Protein AF-A0A087A969-F1 (afdb_monomer_lite)

pLDDT: mean 87.69, std 7.49, range [51.38, 94.81]

Sequence (51 aa):
MKHITVHGSLCVNGRSVVVRMGDGEMSATVDGTRFNVCSLWQLYQLLRLLV

Secondary structure (DSSP, 8-state):
-----EEEEEEETTEEEEEEEETTEEEEEETTEEEE-SSHHHHHHHHHTT-

Organism: NCBI:txid1437609

Foldseek 3Di:
DDKDKDWDWDQAPNWTWIWIDIPQWIWIAINNRIDTDNDPVSVVVVSVVSD

Radius of gyration: 11.13 Å; chains: 1; bounding box: 24×15×36 Å

Structure (mmCIF, N/CA/C/O backbo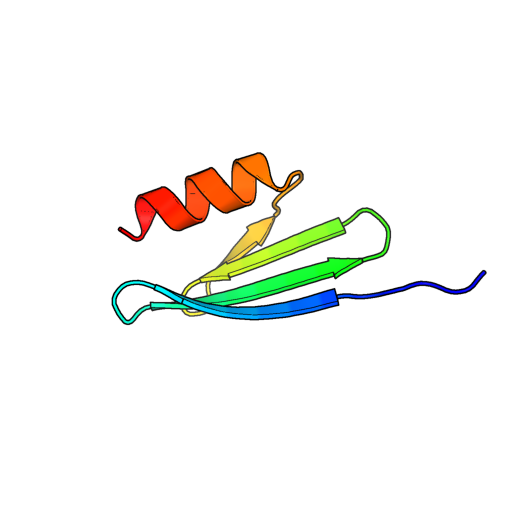ne):
data_AF-A0A087A969-F1
#
_entry.id   AF-A0A087A969-F1
#
loop_
_atom_site.group_PDB
_atom_site.id
_atom_site.type_symbol
_atom_site.label_atom_id
_atom_site.label_alt_id
_atom_site.label_comp_id
_atom_site.label_asym_id
_atom_site.label_entity_id
_atom_site.label_seq_id
_atom_site.pdbx_PDB_ins_code
_atom_site.Cartn_x
_atom_site.Cartn_y
_atom_site.Cartn_z
_atom_site.occupancy
_atom_site.B_iso_or_equiv
_atom_site.auth_seq_id
_atom_site.auth_comp_id
_atom_site.auth_asym_id
_atom_site.auth_atom_id
_atom_site.pdbx_PDB_model_num
ATOM 1 N N . MET A 1 1 ? 12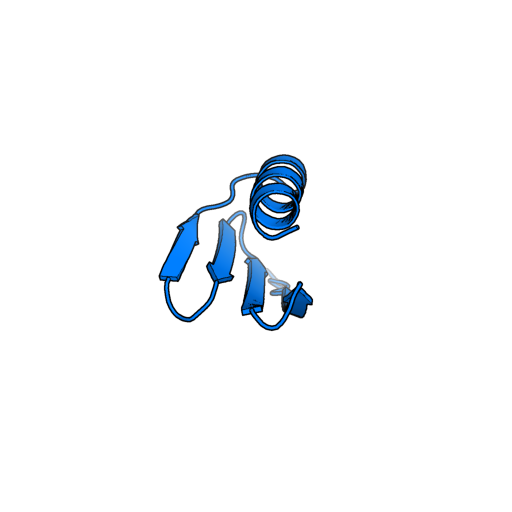.179 -0.664 -24.826 1.00 51.38 1 MET A N 1
ATOM 2 C CA . MET A 1 1 ? 12.440 -1.034 -23.417 1.00 51.38 1 MET A CA 1
ATOM 3 C C . MET A 1 1 ? 11.200 -1.731 -22.882 1.00 51.38 1 MET A C 1
ATOM 5 O O . MET A 1 1 ? 10.107 -1.291 -23.212 1.00 51.38 1 MET A O 1
ATOM 9 N N . LYS A 1 2 ? 11.340 -2.859 -22.175 1.00 70.19 2 LYS A N 1
ATOM 10 C CA . LYS A 1 2 ? 10.197 -3.552 -21.558 1.00 70.19 2 LYS A CA 1
ATOM 11 C C . LYS A 1 2 ? 10.002 -2.978 -20.159 1.00 70.19 2 LYS A C 1
ATOM 13 O O . LYS A 1 2 ? 10.961 -2.941 -19.395 1.00 70.19 2 LYS A O 1
ATOM 18 N N . HIS A 1 3 ? 8.790 -2.537 -19.862 1.00 73.31 3 HIS A N 1
ATOM 19 C CA . HIS A 1 3 ? 8.422 -1.952 -18.580 1.00 73.31 3 HIS A CA 1
ATOM 20 C C . HIS A 1 3 ? 7.560 -2.955 -17.811 1.00 73.31 3 HIS A C 1
ATOM 22 O O . HIS A 1 3 ? 6.653 -3.560 -18.384 1.00 73.31 3 HIS A O 1
ATOM 28 N N . ILE A 1 4 ? 7.905 -3.201 -16.546 1.00 75.25 4 ILE A N 1
ATOM 29 C CA . ILE A 1 4 ? 7.169 -4.111 -15.663 1.00 75.25 4 ILE A CA 1
ATOM 30 C C . ILE A 1 4 ? 6.371 -3.249 -14.696 1.00 75.25 4 ILE A C 1
ATOM 32 O O . ILE A 1 4 ? 6.946 -2.489 -13.917 1.00 75.25 4 ILE A O 1
ATOM 36 N N . THR A 1 5 ? 5.051 -3.401 -14.734 1.00 83.69 5 THR A N 1
ATOM 37 C CA . THR A 1 5 ? 4.146 -2.813 -13.749 1.00 83.69 5 THR A CA 1
ATOM 38 C C . THR A 1 5 ? 3.619 -3.921 -12.847 1.00 83.69 5 THR A C 1
ATOM 40 O O . THR A 1 5 ? 3.049 -4.906 -13.312 1.00 83.69 5 THR A O 1
ATOM 43 N N . VAL A 1 6 ? 3.816 -3.762 -11.545 1.00 85.00 6 VAL A N 1
ATOM 44 C CA . VAL A 1 6 ? 3.319 -4.646 -10.497 1.00 85.00 6 VAL A CA 1
ATOM 45 C C . VAL A 1 6 ? 2.067 -4.026 -9.895 1.00 85.00 6 VAL A C 1
ATOM 47 O O . VAL A 1 6 ? 2.065 -2.864 -9.488 1.00 85.00 6 VAL A O 1
ATOM 50 N N . HIS A 1 7 ? 1.006 -4.820 -9.817 1.00 89.62 7 HIS A N 1
ATOM 51 C CA . HIS A 1 7 ? -0.227 -4.472 -9.126 1.00 89.62 7 HIS A CA 1
ATOM 52 C C . HIS A 1 7 ? -0.478 -5.504 -8.031 1.00 89.62 7 HIS A C 1
ATOM 54 O O . HIS A 1 7 ? -0.413 -6.704 -8.287 1.00 89.62 7 HIS A O 1
ATOM 60 N N . GLY A 1 8 ? -0.768 -5.040 -6.821 1.00 90.38 8 GLY A N 1
ATOM 61 C CA . GLY A 1 8 ? -1.119 -5.893 -5.691 1.00 90.38 8 GLY A CA 1
ATOM 62 C C . GLY A 1 8 ? -2.269 -5.287 -4.903 1.00 90.38 8 GLY A C 1
ATOM 63 O O . GLY A 1 8 ? -2.368 -4.069 -4.785 1.00 90.38 8 GLY A O 1
ATOM 64 N N . SER A 1 9 ? -3.143 -6.126 -4.365 1.00 92.25 9 SER A N 1
ATOM 65 C CA . SER A 1 9 ? -4.219 -5.703 -3.470 1.00 92.25 9 SER A CA 1
ATOM 66 C C . SER A 1 9 ? -4.091 -6.422 -2.138 1.00 92.25 9 SER A C 1
ATOM 68 O O . SER A 1 9 ? -3.839 -7.627 -2.114 1.00 92.25 9 SER A O 1
ATOM 70 N N . LEU A 1 10 ? -4.279 -5.697 -1.043 1.00 90.88 10 LEU A N 1
ATOM 71 C CA . LEU A 1 10 ? -4.250 -6.223 0.313 1.00 90.88 10 LEU A CA 1
ATOM 72 C C . LEU A 1 10 ? -5.439 -5.667 1.097 1.00 90.88 10 LEU A C 1
ATOM 74 O O . LEU A 1 10 ? -5.762 -4.487 0.984 1.00 90.88 10 LEU A O 1
ATOM 78 N N . CYS A 1 11 ? -6.066 -6.510 1.911 1.00 91.25 11 CYS A N 1
ATOM 79 C CA . CYS A 1 11 ? -7.042 -6.068 2.900 1.00 91.25 11 CYS A CA 1
ATOM 80 C C . CYS A 1 11 ? -6.345 -5.993 4.260 1.00 91.25 11 CYS A C 1
ATOM 82 O O . CYS A 1 11 ? -5.839 -7.005 4.743 1.00 91.25 11 CYS A O 1
ATOM 84 N N . VAL A 1 12 ? -6.311 -4.811 4.874 1.00 89.25 12 VAL A N 1
ATOM 85 C CA . VAL A 1 12 ? -5.678 -4.580 6.183 1.00 89.25 12 VAL A CA 1
ATOM 86 C C . VAL A 1 12 ? -6.738 -4.044 7.129 1.00 89.25 12 VAL A C 1
ATOM 88 O O . VAL A 1 12 ? -7.303 -2.990 6.863 1.00 89.25 12 VAL A O 1
ATOM 91 N N . ASN A 1 13 ? -7.051 -4.778 8.202 1.00 90.94 13 ASN A N 1
ATOM 92 C CA . ASN A 1 13 ? -8.088 -4.390 9.170 1.00 90.94 13 ASN A CA 1
ATOM 93 C C . ASN A 1 13 ? -9.435 -3.988 8.531 1.00 90.94 13 ASN A C 1
ATOM 95 O O . ASN A 1 13 ? -10.092 -3.040 8.951 1.00 90.94 13 ASN A O 1
ATOM 99 N N . GLY A 1 14 ? -9.846 -4.693 7.472 1.00 90.38 14 GLY A N 1
ATOM 100 C CA . GLY A 1 14 ? -11.086 -4.395 6.746 1.00 90.38 14 GLY A CA 1
ATOM 101 C C . GLY A 1 14 ? -11.001 -3.224 5.759 1.00 90.38 14 GLY A C 1
ATOM 102 O O . GLY A 1 14 ? -11.977 -2.963 5.062 1.00 90.38 14 GLY A O 1
ATOM 103 N N . ARG A 1 15 ? -9.845 -2.558 5.644 1.00 91.50 15 ARG A N 1
ATOM 104 C CA . ARG A 1 15 ? -9.574 -1.521 4.643 1.00 91.50 15 ARG A CA 1
ATOM 105 C C . ARG A 1 15 ? -8.980 -2.109 3.377 1.00 91.50 15 ARG A C 1
ATOM 107 O O . ARG A 1 15 ? -8.105 -2.976 3.441 1.00 91.50 15 ARG A O 1
ATOM 114 N N . SER A 1 16 ? -9.427 -1.617 2.229 1.00 93.38 16 SER A N 1
ATOM 115 C CA . SER A 1 16 ? -8.933 -2.049 0.924 1.00 93.38 16 SER A CA 1
ATOM 116 C C . SER A 1 16 ? -7.715 -1.226 0.534 1.00 93.38 16 SER A C 1
ATOM 118 O O . SER A 1 16 ? -7.790 -0.001 0.451 1.00 93.38 16 SER A O 1
ATOM 120 N N . VAL A 1 17 ? -6.590 -1.890 0.283 1.00 93.31 17 VAL A N 1
ATOM 121 C CA . VAL A 1 17 ? -5.344 -1.254 -0.143 1.00 93.31 17 VAL A CA 1
ATOM 122 C C . VAL A 1 17 ? -4.933 -1.808 -1.503 1.00 93.31 17 VAL A C 1
ATOM 124 O O . VAL A 1 17 ? -4.776 -3.013 -1.673 1.00 93.31 17 VAL A O 1
ATOM 127 N N . VAL A 1 18 ? -4.723 -0.937 -2.486 1.00 94.25 18 VAL A N 1
ATOM 128 C CA . VAL A 1 18 ? -4.249 -1.298 -3.830 1.00 94.25 18 VAL A CA 1
ATOM 129 C C . VAL A 1 18 ? -2.911 -0.629 -4.082 1.00 94.25 18 VAL A C 1
ATOM 131 O O . VAL A 1 18 ? -2.828 0.592 -4.142 1.00 94.25 18 VAL A O 1
ATOM 134 N N . VAL A 1 19 ? -1.864 -1.417 -4.275 1.00 92.88 19 VAL A N 1
ATOM 135 C CA . VAL A 1 19 ? -0.512 -0.949 -4.576 1.00 92.88 19 VAL A CA 1
ATOM 136 C C . VAL A 1 19 ? -0.243 -1.106 -6.066 1.00 92.88 19 VAL A C 1
ATOM 138 O O . VAL A 1 19 ? -0.533 -2.145 -6.662 1.00 92.88 19 VAL A O 1
ATOM 141 N N . ARG A 1 20 ? 0.330 -0.071 -6.674 1.00 92.06 20 ARG A N 1
ATOM 142 C CA . ARG A 1 20 ? 0.845 -0.080 -8.044 1.00 92.06 20 ARG A CA 1
ATOM 143 C C . ARG A 1 20 ? 2.300 0.353 -8.007 1.00 92.06 20 ARG A C 1
ATOM 145 O O . ARG A 1 20 ? 2.591 1.382 -7.407 1.00 92.06 20 ARG A O 1
ATOM 152 N N . MET A 1 21 ? 3.189 -0.400 -8.639 1.00 88.44 21 MET A N 1
ATOM 153 C CA . MET A 1 21 ? 4.613 -0.088 -8.736 1.00 88.44 21 MET A CA 1
ATOM 154 C C . MET A 1 21 ? 5.080 -0.319 -10.170 1.00 88.44 21 MET A C 1
ATOM 156 O O . MET A 1 21 ? 4.947 -1.421 -10.689 1.00 88.44 21 MET A O 1
ATOM 160 N N . GLY A 1 22 ? 5.616 0.701 -10.822 1.00 85.00 22 GLY A N 1
ATOM 161 C CA . GLY A 1 22 ? 6.110 0.612 -12.193 1.00 85.00 22 GLY A CA 1
ATOM 162 C C . GLY A 1 22 ? 6.766 1.916 -12.617 1.00 85.00 22 GLY A C 1
ATOM 163 O O . GLY A 1 22 ? 6.416 2.974 -12.113 1.00 85.00 22 GLY A O 1
ATOM 164 N N . ASP A 1 23 ? 7.735 1.836 -13.525 1.00 77.56 23 ASP A N 1
ATOM 165 C CA . ASP A 1 23 ? 8.373 3.003 -14.159 1.00 77.56 23 ASP A CA 1
ATOM 166 C C . ASP A 1 23 ? 8.979 4.022 -13.184 1.00 77.56 23 ASP A C 1
ATOM 168 O O . ASP A 1 23 ? 9.001 5.220 -13.441 1.00 77.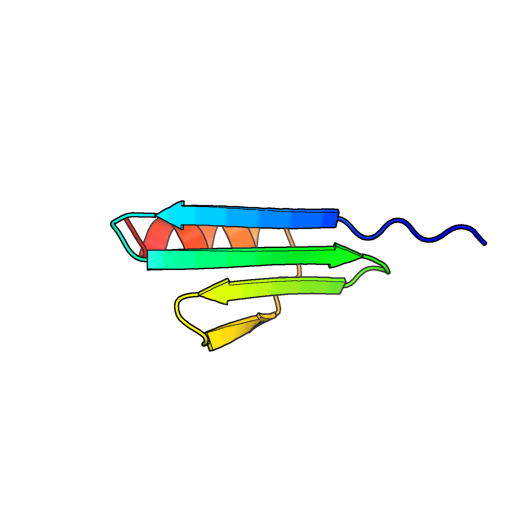56 23 ASP A O 1
ATOM 172 N N . GLY A 1 24 ? 9.494 3.527 -12.053 1.00 76.94 24 GLY A N 1
ATOM 173 C CA . GLY A 1 24 ? 10.066 4.363 -10.992 1.00 76.94 24 GLY A CA 1
ATOM 174 C C . GLY A 1 24 ? 9.023 5.032 -10.094 1.00 76.94 24 GLY A C 1
ATOM 175 O O . GLY A 1 24 ? 9.391 5.689 -9.126 1.00 76.94 24 GLY A O 1
ATOM 176 N N . GLU A 1 25 ? 7.738 4.817 -10.365 1.00 83.81 25 GLU A N 1
ATOM 177 C CA . GLU A 1 25 ? 6.625 5.313 -9.570 1.00 83.81 25 GLU A CA 1
ATOM 178 C C . GLU A 1 25 ? 6.023 4.187 -8.733 1.00 83.81 25 GLU A C 1
ATOM 180 O O . GLU A 1 25 ? 5.854 3.045 -9.176 1.00 83.81 25 GLU A O 1
ATOM 185 N N . MET A 1 26 ? 5.645 4.517 -7.504 1.00 88.62 26 MET A N 1
ATOM 186 C CA . MET A 1 26 ? 4.874 3.624 -6.663 1.00 88.62 26 MET A CA 1
ATOM 187 C C . MET A 1 26 ? 3.739 4.412 -6.012 1.00 88.62 26 MET A C 1
ATOM 189 O O . MET A 1 26 ? 3.885 5.544 -5.562 1.00 88.62 26 MET A O 1
ATOM 193 N N . SER A 1 27 ? 2.550 3.822 -6.006 1.00 91.75 27 SER A N 1
ATOM 194 C CA . SER A 1 27 ? 1.357 4.424 -5.421 1.00 91.75 27 SER A CA 1
ATOM 195 C C . SER A 1 27 ? 0.561 3.386 -4.651 1.00 91.75 27 SER A C 1
ATOM 197 O O . SER A 1 27 ? 0.519 2.217 -5.036 1.00 91.75 27 SER A O 1
ATOM 199 N N . ALA A 1 28 ? -0.071 3.815 -3.568 1.00 93.25 28 ALA A N 1
ATOM 200 C CA . ALA A 1 28 ? -0.958 2.992 -2.764 1.00 93.25 28 ALA A CA 1
ATOM 201 C 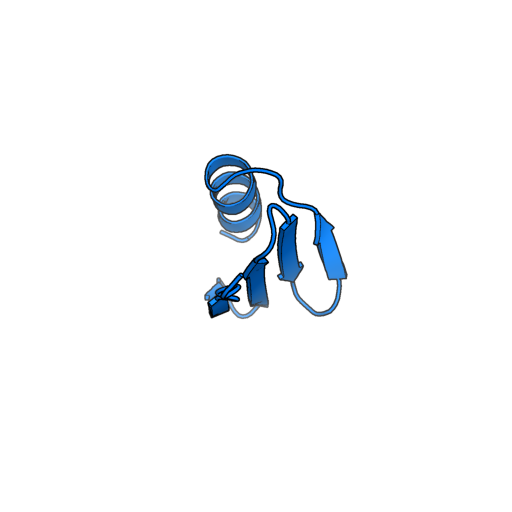C . ALA A 1 28 ? -2.306 3.697 -2.644 1.00 93.25 28 ALA A C 1
ATOM 203 O O . ALA A 1 28 ? -2.361 4.854 -2.253 1.00 93.25 28 ALA A O 1
ATOM 204 N N . THR A 1 29 ? -3.394 3.020 -2.976 1.00 94.81 29 THR A N 1
ATOM 205 C CA . THR A 1 29 ? -4.753 3.525 -2.799 1.00 94.81 29 THR A CA 1
ATOM 206 C C . THR A 1 29 ? -5.381 2.815 -1.614 1.00 94.81 29 THR A C 1
ATOM 208 O O . THR A 1 29 ? -5.590 1.611 -1.695 1.00 94.81 29 THR A O 1
ATOM 211 N N . VAL A 1 30 ? -5.682 3.538 -0.539 1.00 93.06 30 VAL A N 1
ATOM 212 C CA . VAL A 1 30 ? -6.350 3.021 0.665 1.00 93.06 30 VAL A CA 1
ATOM 213 C C . VAL A 1 30 ? -7.781 3.542 0.687 1.00 93.06 30 VAL A C 1
ATOM 215 O O . VAL A 1 30 ? -7.977 4.755 0.687 1.00 93.06 30 VAL A O 1
ATOM 218 N N . ASP A 1 31 ? -8.775 2.653 0.672 1.00 91.69 31 ASP A N 1
ATOM 219 C CA . ASP A 1 31 ? -10.210 2.989 0.695 1.00 91.69 31 ASP A CA 1
ATOM 220 C C . ASP A 1 31 ? -10.598 4.078 -0.333 1.00 91.69 31 ASP A C 1
ATOM 222 O O . ASP A 1 31 ? -11.400 4.970 -0.070 1.00 91.69 31 ASP A O 1
ATOM 226 N N . GLY A 1 32 ? -9.977 4.042 -1.518 1.00 90.25 32 GLY A N 1
ATOM 227 C CA . GLY A 1 32 ? -10.183 5.026 -2.591 1.00 90.25 32 GLY A CA 1
ATOM 228 C C . GLY A 1 32 ? -9.272 6.263 -2.540 1.00 90.25 32 GLY A C 1
ATOM 229 O O . GLY A 1 32 ? -9.196 6.995 -3.525 1.00 90.25 32 GLY A O 1
ATOM 230 N N . THR A 1 33 ? -8.510 6.467 -1.463 1.00 92.12 33 THR A N 1
ATOM 231 C CA . THR A 1 33 ? -7.554 7.578 -1.315 1.00 92.12 33 THR A CA 1
ATOM 232 C C . THR A 1 33 ? -6.168 7.179 -1.808 1.00 92.12 33 THR A C 1
ATOM 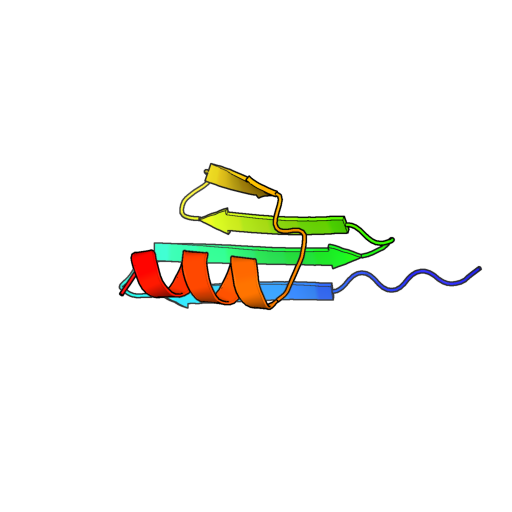234 O O . THR A 1 33 ? -5.561 6.258 -1.266 1.00 92.12 33 THR A O 1
ATOM 237 N N . ARG A 1 34 ? -5.639 7.867 -2.827 1.00 91.31 34 ARG A N 1
ATOM 238 C CA . ARG A 1 34 ? -4.312 7.586 -3.401 1.00 91.31 34 ARG A CA 1
ATOM 239 C C . ARG A 1 34 ? -3.196 8.313 -2.647 1.00 91.31 34 ARG A C 1
ATOM 241 O O . ARG A 1 34 ? -3.235 9.527 -2.486 1.00 91.31 34 ARG A O 1
ATOM 248 N N . PHE A 1 35 ? -2.153 7.569 -2.310 1.00 90.12 35 PHE A N 1
ATOM 249 C CA . PHE A 1 35 ? -0.894 8.022 -1.735 1.00 90.12 35 PHE A CA 1
ATOM 250 C C . PHE A 1 35 ? 0.234 7.778 -2.735 1.00 90.12 35 PHE A C 1
ATOM 252 O O . PHE A 1 35 ? 0.327 6.696 -3.324 1.00 90.12 35 PHE A O 1
ATOM 259 N N . ASN A 1 36 ? 1.092 8.779 -2.927 1.00 90.56 36 ASN A N 1
ATOM 260 C CA . ASN A 1 36 ? 2.363 8.580 -3.611 1.00 90.56 36 ASN A CA 1
ATOM 261 C C . ASN A 1 36 ? 3.357 7.991 -2.603 1.00 90.56 36 ASN A C 1
ATOM 263 O O . ASN A 1 36 ? 3.518 8.532 -1.510 1.00 90.56 36 ASN A O 1
ATOM 267 N N . VAL A 1 37 ? 3.968 6.864 -2.943 1.00 87.69 37 VAL A N 1
ATOM 268 C CA . VAL A 1 37 ? 4.890 6.135 -2.072 1.00 87.69 37 VAL A CA 1
ATOM 269 C C . VAL A 1 37 ? 6.186 5.969 -2.838 1.00 87.69 37 VAL A C 1
ATOM 271 O O . VAL A 1 37 ? 6.248 5.226 -3.801 1.00 87.69 37 VAL A O 1
ATOM 274 N N . CYS A 1 38 ? 7.240 6.650 -2.409 1.00 85.69 38 CYS A N 1
ATOM 275 C CA . CYS A 1 38 ? 8.528 6.649 -3.101 1.00 85.69 38 CYS A CA 1
ATOM 276 C C . CYS A 1 38 ? 9.419 5.461 -2.697 1.00 85.69 38 CYS A C 1
ATOM 278 O O . CYS A 1 38 ? 10.516 5.301 -3.225 1.00 85.69 38 CYS A O 1
ATOM 280 N N . SER A 1 39 ? 8.999 4.647 -1.721 1.00 87.00 39 SER A N 1
ATOM 281 C CA . SER A 1 39 ? 9.739 3.463 -1.279 1.00 87.00 39 SER A CA 1
ATOM 282 C C . SER A 1 39 ? 8.846 2.423 -0.603 1.00 87.00 39 SER A C 1
ATOM 284 O O . SER A 1 39 ? 7.802 2.742 -0.026 1.00 87.00 39 SER A O 1
ATOM 286 N N . LEU A 1 40 ? 9.321 1.172 -0.581 1.00 85.88 40 LEU A N 1
ATOM 287 C CA . LEU A 1 40 ? 8.707 0.086 0.193 1.00 85.88 40 LEU A CA 1
ATOM 288 C C . LEU A 1 40 ? 8.610 0.420 1.688 1.00 85.88 40 LEU A C 1
ATOM 290 O O . LEU A 1 40 ? 7.685 -0.028 2.359 1.00 85.88 40 LEU A O 1
ATOM 294 N N . TRP A 1 41 ? 9.529 1.239 2.205 1.00 91.12 41 TRP A N 1
ATOM 295 C CA . TRP A 1 41 ? 9.475 1.701 3.587 1.00 91.12 41 TRP A CA 1
ATOM 296 C C . TRP A 1 41 ? 8.290 2.633 3.840 1.00 91.12 41 TRP A C 1
ATOM 298 O O . TRP A 1 41 ? 7.570 2.446 4.816 1.00 91.12 41 TRP A O 1
ATOM 308 N N . GLN A 1 42 ? 8.038 3.604 2.958 1.00 90.38 42 GLN A N 1
ATOM 309 C CA . GLN A 1 42 ? 6.861 4.466 3.090 1.00 90.38 42 GLN A CA 1
ATOM 310 C C . GLN A 1 42 ? 5.563 3.667 2.948 1.00 90.38 42 GLN A C 1
ATOM 312 O O . GLN A 1 42 ? 4.617 3.922 3.689 1.00 90.38 42 GLN A O 1
ATOM 317 N N . LEU A 1 43 ? 5.534 2.659 2.066 1.00 90.50 43 LEU A N 1
ATOM 318 C CA . LEU A 1 43 ? 4.407 1.729 2.008 1.00 90.50 43 LEU A CA 1
ATOM 319 C C . LEU A 1 43 ? 4.231 0.993 3.339 1.00 90.50 43 LEU A C 1
ATOM 321 O O . LEU A 1 43 ? 3.123 0.948 3.860 1.00 90.50 43 LEU A O 1
ATOM 325 N N . TYR A 1 44 ? 5.303 0.449 3.914 1.00 91.44 44 TYR A N 1
ATOM 326 C CA . TYR A 1 44 ? 5.244 -0.214 5.216 1.00 91.44 44 TYR A CA 1
ATOM 327 C C . TYR A 1 44 ? 4.718 0.720 6.317 1.00 91.44 44 TYR A C 1
ATOM 329 O O . TYR A 1 44 ? 3.859 0.318 7.098 1.00 91.44 44 TYR A O 1
ATOM 337 N N . GLN A 1 45 ? 5.173 1.975 6.356 1.00 92.81 45 GLN A N 1
ATOM 338 C CA . GLN A 1 45 ? 4.675 2.974 7.306 1.00 92.81 45 GLN A CA 1
ATOM 339 C C . GLN A 1 45 ? 3.184 3.263 7.100 1.00 92.81 45 GLN A C 1
ATOM 341 O O . GLN A 1 45 ? 2.437 3.295 8.073 1.00 92.81 45 GLN A O 1
ATOM 346 N N . LEU A 1 46 ? 2.732 3.407 5.851 1.00 91.00 46 LEU A N 1
ATOM 347 C CA . LEU A 1 46 ? 1.315 3.587 5.537 1.00 91.00 46 LEU A CA 1
ATOM 348 C C . LEU A 1 46 ? 0.487 2.397 6.034 1.00 91.00 46 LEU A C 1
ATOM 350 O O . LEU A 1 46 ? -0.510 2.596 6.717 1.00 91.00 46 LEU A O 1
ATOM 354 N N . LEU A 1 47 ? 0.923 1.168 5.746 1.00 90.62 47 LEU A N 1
ATOM 355 C CA . LEU A 1 47 ? 0.244 -0.052 6.192 1.00 90.62 47 LEU A CA 1
ATOM 356 C C . LEU A 1 47 ? 0.208 -0.159 7.720 1.00 90.62 47 LEU A C 1
ATOM 358 O O . LEU A 1 47 ? -0.799 -0.584 8.274 1.00 90.62 47 LEU A O 1
ATOM 362 N N . ARG A 1 48 ? 1.272 0.272 8.406 1.00 91.75 48 ARG A N 1
ATOM 363 C CA . ARG A 1 48 ? 1.344 0.297 9.872 1.00 91.75 48 ARG A CA 1
ATOM 364 C C . ARG A 1 48 ? 0.316 1.243 10.500 1.00 91.75 48 ARG A C 1
ATOM 366 O O . ARG A 1 48 ? -0.152 0.951 11.589 1.00 91.75 48 ARG A O 1
ATOM 373 N N . LEU A 1 49 ? -0.050 2.338 9.832 1.00 89.44 49 LEU A N 1
ATOM 374 C CA . LEU A 1 49 ? -1.102 3.255 10.300 1.00 89.44 49 LEU A CA 1
ATOM 375 C C . LEU A 1 49 ? -2.521 2.691 10.127 1.00 89.44 49 LEU A C 1
ATOM 377 O O . LEU A 1 49 ? -3.477 3.270 10.636 1.00 89.44 49 LEU A O 1
ATOM 381 N N . LEU A 1 50 ? -2.669 1.600 9.374 1.00 86.19 50 LEU A N 1
ATOM 382 C CA . LEU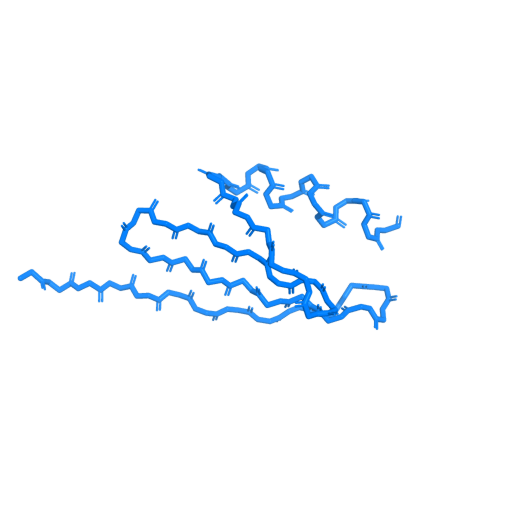 A 1 50 ? -3.946 0.911 9.185 1.00 86.19 50 LEU A CA 1
ATOM 383 C C . LEU A 1 50 ? -4.150 -0.220 10.202 1.00 86.19 50 LEU A C 1
ATOM 385 O O . LEU A 1 50 ? -5.247 -0.778 10.240 1.00 86.19 50 LEU A O 1
ATOM 389 N N . VAL A 1 51 ? -3.115 -0.551 10.988 1.00 80.31 51 VAL A N 1
ATOM 390 C CA . VAL A 1 51 ? -3.143 -1.568 12.052 1.00 80.31 51 VAL A CA 1
ATOM 391 C C . VAL A 1 51 ? -3.679 -0.993 13.357 1.00 80.31 51 VAL A C 1
ATOM 393 O O . VAL A 1 51 ? -3.244 0.116 13.733 1.00 80.31 51 VAL A O 1
#